Protein AF-A0A2A9HCH9-F1 (afdb_monomer)

Secondary structure (DSSP, 8-state):
-EEEETTT--EEE--SS-EEEE--HHHHHHHHHHHHHHHHHHHHSPP-----PPTTPPPTT---S-------------------

Solvent-accessible surface area (backbone atoms only — not comparable to full-atom values): 5777 Å² total; per-residue (Å²): 68,25,30,30,16,75,85,81,60,49,77,77,41,84,44,74,72,65,78,47,74,46,78,46,72,68,57,51,53,53,48,51,53,51,51,54,50,52,52,53,50,62,69,66,52,76,76,86,76,86,77,86,78,58,94,89,62,78,57,94,91,57,80,68,86,83,74,84,92,74,83,92,81,83,86,78,88,82,80,87,82,88,88,133

Organism: Tepidiforma thermophila (strain KCTC 52669 / CGMCC 1.13589 / G233) (NCBI:txid2761530)

Radius of gyration: 32.5 Å; Cα contacts (8 Å, |Δi|>4): 54; chains: 1; bou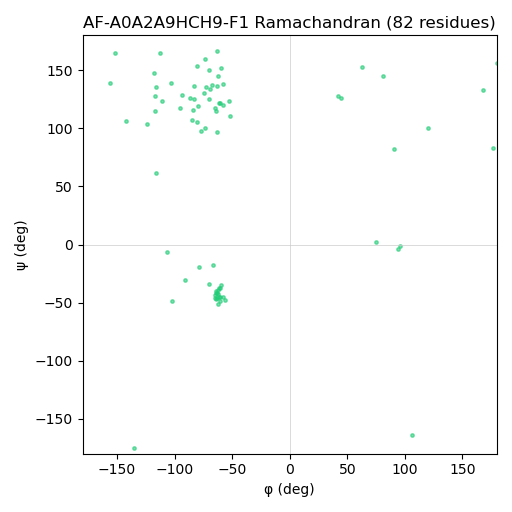nding box: 48×44×86 Å

pLDDT: mean 75.14, std 22.45, range [34.81, 97.69]

Sequence (84 aa):
MRVVCAWCGAVLSEGEGAVSHGICRECEVLFERAYLRGLAERRRQPRRVRVTLRAGAPLPGFEREGAPAGGPVCAAGATSAAGR

Structure (mmCIF, N/CA/C/O backbone):
data_AF-A0A2A9HCH9-F1
#
_entry.id   AF-A0A2A9HCH9-F1
#
loop_
_atom_site.group_PDB
_atom_site.id
_atom_site.type_symbol
_atom_site.label_atom_id
_atom_site.label_alt_id
_atom_site.label_comp_id
_atom_site.label_asym_id
_atom_site.label_entity_id
_atom_site.label_seq_id
_atom_site.pdbx_PDB_ins_code
_atom_site.Cartn_x
_atom_site.Cartn_y
_atom_site.Cartn_z
_atom_site.occupancy
_atom_site.B_iso_or_equiv
_atom_site.auth_seq_id
_atom_site.auth_comp_id
_atom_site.auth_asym_id
_atom_site.auth_atom_id
_atom_site.pdbx_PDB_model_num
ATOM 1 N N . MET A 1 1 ? 13.480 5.534 -19.394 1.00 86.50 1 MET A N 1
ATOM 2 C CA . MET A 1 1 ? 13.668 4.879 -18.082 1.00 86.50 1 MET A CA 1
ATOM 3 C C . MET A 1 1 ? 12.546 3.884 -17.868 1.00 86.50 1 MET A C 1
ATOM 5 O O . MET A 1 1 ? 11.412 4.211 -18.201 1.00 86.50 1 MET A O 1
ATOM 9 N N . ARG A 1 2 ? 12.843 2.700 -17.330 1.00 94.44 2 ARG A N 1
ATOM 10 C CA . ARG A 1 2 ? 11.832 1.681 -17.016 1.00 94.44 2 ARG A CA 1
ATOM 11 C C . ARG A 1 2 ? 11.408 1.838 -15.561 1.00 94.44 2 ARG A C 1
ATOM 13 O O . ARG A 1 2 ? 12.268 1.870 -14.687 1.00 94.44 2 ARG A O 1
ATOM 20 N N . VAL A 1 3 ? 10.108 1.910 -15.294 1.00 96.50 3 VAL A N 1
ATOM 21 C CA . VAL A 1 3 ? 9.574 1.993 -13.926 1.00 96.50 3 VAL A CA 1
ATOM 22 C C . VAL A 1 3 ? 8.859 0.690 -13.602 1.00 96.50 3 VAL A C 1
ATOM 24 O O . VAL A 1 3 ? 7.934 0.303 -14.315 1.00 96.50 3 VAL A O 1
ATOM 27 N N . VAL A 1 4 ? 9.266 0.017 -12.529 1.00 97.25 4 VAL A N 1
ATOM 28 C CA . VAL A 1 4 ? 8.646 -1.233 -12.064 1.00 97.25 4 VAL A CA 1
ATOM 29 C C . VAL A 1 4 ? 8.047 -1.066 -10.674 1.00 97.25 4 VAL A C 1
ATOM 31 O O . VAL A 1 4 ? 8.547 -0.305 -9.844 1.00 97.25 4 VAL A O 1
ATOM 34 N N . CYS A 1 5 ? 6.960 -1.778 -10.400 1.00 97.50 5 CYS A N 1
ATOM 35 C CA . CYS A 1 5 ? 6.372 -1.806 -9.078 1.00 97.50 5 CYS A CA 1
ATOM 36 C C . CYS A 1 5 ? 7.282 -2.571 -8.115 1.00 97.50 5 CYS A C 1
ATOM 38 O O . CYS A 1 5 ? 7.581 -3.742 -8.340 1.00 97.50 5 CYS A O 1
ATOM 40 N N . ALA A 1 6 ? 7.659 -1.937 -7.007 1.00 97.06 6 ALA A N 1
ATOM 41 C CA . ALA A 1 6 ? 8.530 -2.531 -5.997 1.00 97.06 6 ALA A CA 1
ATOM 42 C C . ALA A 1 6 ? 7.899 -3.719 -5.248 1.00 97.06 6 ALA A C 1
ATOM 44 O O . ALA A 1 6 ? 8.615 -4.474 -4.600 1.00 97.06 6 ALA A O 1
ATOM 45 N N . TRP A 1 7 ? 6.571 -3.872 -5.293 1.00 96.81 7 TRP A N 1
ATOM 46 C CA . TRP A 1 7 ? 5.864 -4.934 -4.569 1.00 96.81 7 TRP A CA 1
ATOM 47 C C . TRP A 1 7 ? 5.442 -6.101 -5.452 1.00 96.81 7 TRP A C 1
ATOM 49 O O . TRP A 1 7 ? 5.673 -7.245 -5.080 1.00 96.81 7 TRP A O 1
ATOM 59 N N . CYS A 1 8 ? 4.819 -5.834 -6.601 1.00 97.00 8 CYS A N 1
ATOM 60 C CA . CYS A 1 8 ? 4.302 -6.889 -7.477 1.00 97.00 8 CYS A CA 1
ATOM 61 C C . CYS A 1 8 ? 5.124 -7.092 -8.757 1.00 97.00 8 CYS A C 1
ATOM 63 O O . CYS A 1 8 ? 4.830 -8.003 -9.523 1.00 97.00 8 CYS A O 1
ATOM 65 N N . GLY A 1 9 ? 6.124 -6.244 -9.024 1.00 95.75 9 GLY A N 1
ATOM 66 C CA . GLY A 1 9 ? 6.946 -6.320 -10.235 1.00 95.75 9 GLY A CA 1
ATOM 67 C C . GLY A 1 9 ? 6.260 -5.834 -11.517 1.00 95.75 9 GLY A C 1
ATOM 68 O O . GLY A 1 9 ? 6.876 -5.879 -12.580 1.00 95.75 9 GLY A O 1
ATOM 69 N N . ALA A 1 10 ? 5.015 -5.347 -11.443 1.00 96.75 10 ALA A N 1
ATOM 70 C CA . ALA A 1 10 ? 4.300 -4.809 -12.599 1.00 96.75 10 ALA A CA 1
ATOM 71 C C . ALA A 1 10 ? 5.065 -3.644 -13.242 1.00 96.75 10 ALA A C 1
ATOM 73 O O . ALA A 1 10 ? 5.590 -2.772 -12.550 1.00 96.75 10 ALA A O 1
ATOM 74 N N . VAL A 1 11 ? 5.112 -3.609 -14.571 1.00 96.06 11 VAL A N 1
ATOM 75 C CA . VAL A 1 11 ? 5.755 -2.520 -15.312 1.00 96.06 11 VAL A CA 1
ATOM 76 C C . VAL A 1 11 ? 4.799 -1.332 -15.363 1.00 96.06 11 VAL A C 1
ATOM 78 O O . VAL A 1 11 ? 3.695 -1.450 -15.881 1.00 96.06 11 VAL A O 1
ATOM 81 N N . LEU A 1 12 ? 5.213 -0.197 -14.798 1.00 95.62 12 LEU A N 1
ATOM 82 C CA . LEU A 1 12 ? 4.416 1.035 -14.745 1.00 95.62 12 LEU A CA 1
ATOM 83 C C . LEU A 1 12 ? 4.687 1.944 -15.943 1.00 95.62 12 LEU A C 1
ATOM 85 O O . LEU A 1 12 ? 3.821 2.706 -16.359 1.00 95.62 12 LEU A O 1
ATOM 89 N N . SER A 1 13 ? 5.907 1.888 -16.471 1.00 94.50 13 SER A N 1
ATOM 90 C CA . SER A 1 13 ? 6.318 2.620 -17.663 1.00 94.50 13 SER A CA 1
ATOM 91 C C . SER A 1 13 ? 7.502 1.913 -18.310 1.00 94.50 13 SER A C 1
ATOM 93 O O . SER A 1 13 ? 8.409 1.435 -17.616 1.00 94.50 13 SER A O 1
ATOM 95 N N . GLU A 1 14 ? 7.485 1.845 -19.637 1.00 94.50 14 GLU A N 1
ATOM 96 C CA . GLU A 1 14 ? 8.578 1.312 -20.438 1.00 94.50 14 GLU A CA 1
ATOM 97 C C . GLU A 1 14 ? 9.380 2.438 -21.076 1.00 94.50 14 GLU A C 1
ATOM 99 O O . GLU A 1 14 ? 8.848 3.429 -21.572 1.00 94.50 14 GLU A O 1
ATOM 104 N N . GLY A 1 15 ? 10.694 2.269 -21.069 1.00 91.75 15 GLY A N 1
ATOM 105 C CA . GLY A 1 15 ? 11.608 3.158 -21.754 1.00 91.75 15 GLY A CA 1
ATOM 106 C C . GLY A 1 15 ? 13.037 2.696 -21.555 1.00 91.75 15 GLY A C 1
ATOM 107 O O . GLY A 1 15 ? 13.360 2.043 -20.562 1.00 91.75 15 GLY A O 1
ATOM 108 N N . GLU A 1 16 ? 13.907 3.082 -22.474 1.00 89.25 16 GLU A N 1
ATOM 109 C CA . GLU A 1 16 ? 15.324 2.735 -22.423 1.00 89.25 16 GLU A CA 1
ATOM 110 C C . GLU A 1 16 ? 16.031 3.481 -21.275 1.00 89.25 16 GLU A C 1
ATOM 112 O O . GLU A 1 16 ? 15.608 4.568 -20.856 1.00 89.25 16 GLU A O 1
ATOM 117 N N . GLY A 1 17 ? 17.075 2.875 -20.709 1.00 89.19 17 GLY A N 1
ATOM 118 C CA . GLY A 1 17 ? 17.847 3.424 -19.588 1.00 89.19 17 GLY A CA 1
ATOM 119 C C . GLY A 1 17 ? 17.589 2.738 -18.242 1.00 89.19 17 GLY A C 1
ATOM 120 O O . GLY A 1 17 ? 17.065 1.629 -18.179 1.00 89.19 17 GLY A O 1
ATOM 121 N N . ALA A 1 18 ? 17.998 3.395 -17.154 1.00 91.12 18 ALA A N 1
ATOM 122 C CA . ALA A 1 18 ? 17.980 2.816 -15.810 1.00 91.12 18 ALA A CA 1
ATOM 123 C C . ALA A 1 18 ? 16.574 2.394 -15.341 1.00 91.12 18 ALA A C 1
ATOM 125 O O . ALA A 1 18 ? 15.558 2.984 -15.735 1.00 91.12 18 ALA A O 1
ATOM 126 N N . VAL A 1 19 ? 16.543 1.383 -14.466 1.00 94.38 19 VAL A N 1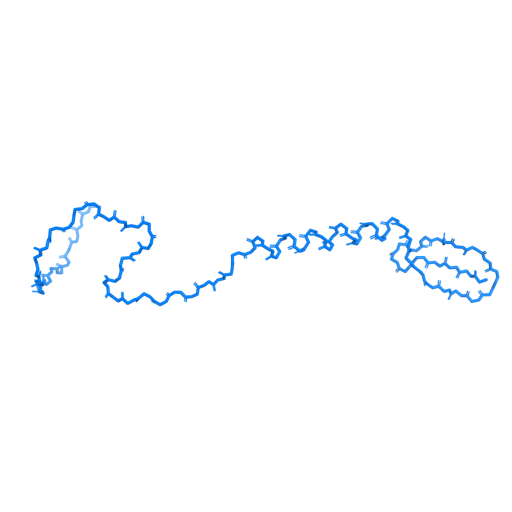
ATOM 127 C CA . VAL A 1 19 ? 15.328 0.909 -13.796 1.00 94.38 19 VAL A CA 1
ATOM 128 C C . VAL A 1 19 ? 15.101 1.721 -12.527 1.00 94.38 19 VAL A C 1
ATOM 130 O O . VAL A 1 19 ? 15.976 1.793 -11.664 1.00 94.38 19 VAL A O 1
ATOM 133 N N . SER A 1 20 ? 13.915 2.306 -12.395 1.00 95.12 20 SER A N 1
ATOM 134 C CA . SER A 1 20 ? 13.437 2.903 -11.152 1.00 95.12 20 SER A CA 1
ATOM 135 C C . SER A 1 20 ? 12.261 2.113 -10.579 1.00 95.12 20 SER A C 1
ATOM 137 O O . SER A 1 20 ? 11.641 1.288 -11.255 1.00 95.12 20 SER A O 1
ATOM 139 N N . HIS A 1 21 ? 11.962 2.369 -9.307 1.00 96.38 21 HIS A N 1
ATOM 140 C CA . HIS A 1 21 ? 10.929 1.662 -8.562 1.00 96.38 21 HIS A CA 1
ATOM 141 C C . HIS A 1 21 ? 9.806 2.621 -8.158 1.00 96.38 21 HIS A C 1
ATOM 143 O O . HIS A 1 21 ? 10.069 3.724 -7.681 1.00 96.38 21 HIS A O 1
ATOM 149 N N . GLY A 1 22 ? 8.559 2.186 -8.335 1.00 95.56 22 GLY A N 1
ATOM 150 C CA . GLY A 1 22 ? 7.347 2.874 -7.882 1.00 95.56 22 GLY A CA 1
ATOM 151 C C . GLY A 1 22 ? 6.359 1.902 -7.233 1.00 95.56 22 GLY A C 1
ATOM 152 O O . GLY A 1 22 ? 6.655 0.719 -7.073 1.00 95.56 22 GLY A O 1
ATOM 153 N N . ILE A 1 23 ? 5.168 2.374 -6.868 1.00 97.00 23 ILE A N 1
ATOM 154 C CA . ILE A 1 23 ? 4.073 1.531 -6.363 1.00 97.00 23 ILE A CA 1
ATOM 155 C C . ILE A 1 23 ? 2.902 1.635 -7.340 1.00 97.00 23 ILE A C 1
ATOM 157 O O 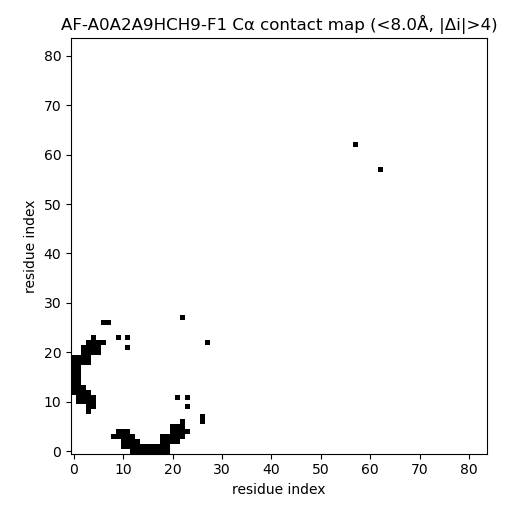. ILE A 1 23 ? 2.508 2.738 -7.707 1.00 97.00 23 ILE A O 1
ATOM 161 N N . CYS A 1 24 ? 2.382 0.493 -7.804 1.00 97.25 24 CYS A N 1
ATOM 162 C CA . CYS A 1 24 ? 1.221 0.473 -8.693 1.00 97.25 24 CYS A CA 1
ATOM 163 C C . CYS A 1 24 ? -0.059 0.804 -7.914 1.00 97.25 24 CYS A C 1
ATOM 165 O O . CYS A 1 24 ? -0.111 0.639 -6.691 1.00 97.25 24 CYS A O 1
ATOM 167 N N . ARG A 1 25 ? -1.110 1.233 -8.619 1.00 96.44 25 ARG A N 1
ATOM 168 C CA . ARG A 1 25 ? -2.363 1.662 -7.985 1.00 96.44 25 ARG A CA 1
ATOM 169 C C . ARG A 1 25 ? -3.030 0.535 -7.194 1.00 96.44 25 ARG A C 1
ATOM 171 O O . ARG A 1 25 ? -3.567 0.768 -6.117 1.00 96.44 25 ARG A O 1
ATOM 178 N N . GLU A 1 26 ? -2.974 -0.694 -7.694 1.00 97.44 26 GLU A N 1
ATOM 179 C CA . GLU A 1 26 ? -3.528 -1.872 -7.025 1.00 97.44 26 GLU A CA 1
ATOM 180 C C . GLU A 1 26 ? -2.808 -2.138 -5.702 1.00 97.44 26 GLU A C 1
ATOM 182 O O . GLU A 1 26 ? -3.444 -2.334 -4.666 1.00 97.44 26 GLU A O 1
ATOM 187 N N . CYS A 1 27 ? -1.476 -2.096 -5.726 1.00 97.69 27 CYS A N 1
ATOM 188 C CA . CYS A 1 27 ? -0.642 -2.236 -4.542 1.00 97.69 27 CYS A CA 1
ATOM 189 C C . CYS A 1 27 ? -0.915 -1.121 -3.526 1.00 97.69 27 CYS A C 1
ATOM 191 O O . CYS A 1 27 ? -1.098 -1.414 -2.346 1.00 97.69 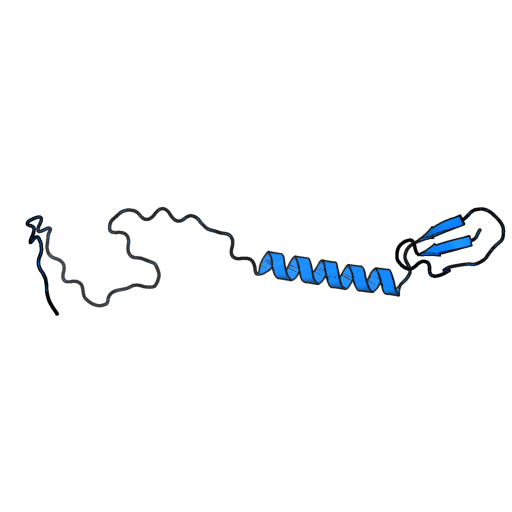27 CYS A O 1
ATOM 193 N N . GLU A 1 28 ? -1.014 0.131 -3.971 1.00 97.31 28 GLU A N 1
ATOM 194 C CA . GLU A 1 28 ? -1.349 1.273 -3.115 1.00 97.31 28 GLU A CA 1
ATOM 195 C C . GLU A 1 28 ? -2.689 1.066 -2.387 1.00 97.31 28 GLU A C 1
ATOM 197 O O . GLU A 1 28 ? -2.759 1.181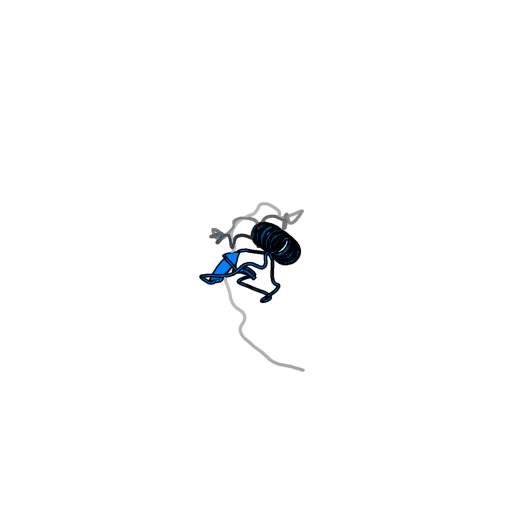 -1.162 1.00 97.31 28 GLU A O 1
ATOM 202 N N . VAL A 1 29 ? -3.733 0.657 -3.115 1.00 97.56 29 VAL A N 1
ATOM 203 C CA . VAL A 1 29 ? -5.063 0.387 -2.545 1.00 97.56 29 VAL A CA 1
ATOM 204 C C . VAL A 1 29 ? -5.029 -0.777 -1.550 1.00 97.56 29 VAL A C 1
ATOM 206 O O . VAL A 1 29 ? -5.696 -0.729 -0.512 1.00 97.56 29 VAL A O 1
ATOM 209 N N . LEU A 1 30 ? -4.267 -1.837 -1.835 1.00 97.25 30 LEU A N 1
ATOM 210 C CA . LEU A 1 30 ? -4.109 -2.962 -0.908 1.00 97.25 30 LEU A CA 1
ATOM 211 C C . LEU A 1 30 ? -3.451 -2.522 0.401 1.00 97.25 30 LEU A C 1
ATOM 213 O O . LEU A 1 30 ? -3.914 -2.908 1.478 1.00 97.25 30 LEU A O 1
ATOM 217 N N . PHE A 1 31 ? -2.417 -1.687 0.318 1.00 96.25 31 PHE A N 1
ATOM 218 C CA . PHE A 1 31 ? -1.764 -1.135 1.497 1.00 96.25 31 PHE A CA 1
ATOM 219 C C . PHE A 1 31 ? -2.685 -0.224 2.296 1.00 96.25 31 PHE A C 1
ATOM 221 O O . PHE A 1 31 ? -2.782 -0.393 3.509 1.00 96.25 31 PHE A O 1
ATOM 228 N N . GLU A 1 32 ? -3.410 0.680 1.642 1.00 97.19 32 GLU A N 1
ATOM 229 C CA . GLU A 1 32 ? -4.354 1.568 2.320 1.00 97.19 32 GLU A CA 1
ATOM 230 C C . GLU A 1 32 ? -5.422 0.768 3.082 1.00 97.19 32 GLU A C 1
ATOM 232 O O . GLU A 1 32 ? -5.670 1.008 4.266 1.00 97.19 32 GLU A O 1
ATOM 237 N N . ARG A 1 33 ? -5.992 -0.267 2.453 1.00 97.38 33 ARG A N 1
ATOM 238 C CA . ARG A 1 33 ? -6.957 -1.167 3.107 1.00 97.38 33 ARG A CA 1
ATOM 239 C C . ARG A 1 33 ? -6.357 -1.887 4.312 1.00 97.38 33 ARG A C 1
ATOM 241 O O . ARG A 1 33 ? -7.006 -1.970 5.357 1.00 97.38 33 ARG A O 1
ATOM 248 N N . ALA A 1 34 ? -5.144 -2.422 4.177 1.00 96.00 34 ALA A N 1
ATOM 249 C CA . ALA A 1 34 ? -4.454 -3.105 5.269 1.00 96.00 34 ALA A CA 1
ATOM 250 C C . ALA A 1 34 ? -4.140 -2.143 6.427 1.00 96.00 34 ALA A C 1
ATOM 252 O O . ALA A 1 34 ? -4.363 -2.478 7.592 1.00 96.00 34 ALA A O 1
ATOM 253 N N . TYR A 1 35 ? -3.698 -0.926 6.110 1.00 96.44 35 TYR A N 1
ATOM 254 C CA . TYR A 1 35 ? -3.400 0.124 7.076 1.00 96.44 35 TYR A CA 1
ATOM 255 C C . TYR A 1 35 ? -4.646 0.534 7.871 1.00 96.44 35 TYR A C 1
ATOM 257 O O . TYR A 1 35 ? -4.639 0.503 9.105 1.00 96.44 35 TYR A O 1
ATOM 265 N N . LEU A 1 36 ? -5.751 0.836 7.182 1.00 96.62 36 LEU A N 1
ATOM 266 C CA . LEU A 1 36 ? -7.017 1.204 7.820 1.00 96.62 36 LEU A CA 1
ATOM 267 C C . LEU A 1 36 ? -7.579 0.069 8.686 1.00 96.62 36 LEU A C 1
ATOM 269 O O . LEU A 1 36 ? -8.070 0.321 9.790 1.00 96.62 36 LEU A O 1
ATOM 273 N N . ARG A 1 37 ? -7.457 -1.188 8.236 1.00 95.44 37 ARG A N 1
ATOM 274 C CA . ARG A 1 37 ? -7.827 -2.360 9.042 1.00 95.44 37 ARG A CA 1
ATOM 275 C C . ARG A 1 37 ? -7.007 -2.429 10.332 1.00 95.44 37 ARG A C 1
ATOM 277 O O . ARG A 1 37 ? -7.589 -2.547 11.408 1.00 95.44 37 ARG A O 1
ATOM 284 N N . GLY A 1 38 ? -5.686 -2.281 10.242 1.00 95.19 38 GLY A N 1
ATOM 285 C CA . GLY A 1 38 ? -4.807 -2.283 11.412 1.00 95.19 38 GLY A CA 1
ATOM 286 C C . GLY A 1 38 ? -5.132 -1.160 12.404 1.00 95.19 38 GLY A C 1
ATOM 287 O O . GLY A 1 38 ? -5.102 -1.371 13.618 1.00 95.19 38 GLY A O 1
ATOM 288 N N . LEU A 1 39 ? -5.512 0.027 11.917 1.00 94.00 39 LEU A N 1
ATOM 289 C CA . LEU A 1 39 ? -5.990 1.113 12.779 1.00 94.00 39 LEU A CA 1
ATOM 290 C C . LEU A 1 39 ? -7.302 0.758 13.490 1.00 94.00 39 LEU A C 1
ATOM 292 O O . LEU A 1 39 ? -7.438 1.022 14.687 1.00 94.00 39 LEU A O 1
ATOM 296 N N . ALA A 1 40 ? -8.257 0.153 12.783 1.00 91.56 40 ALA A N 1
ATOM 297 C CA . ALA A 1 40 ? -9.521 -0.280 13.373 1.00 91.56 40 ALA A CA 1
ATOM 298 C C . ALA A 1 40 ? -9.308 -1.355 14.454 1.00 91.56 40 ALA A C 1
ATOM 300 O O . ALA A 1 40 ? -9.905 -1.278 15.528 1.00 91.56 40 ALA A O 1
ATOM 301 N N . GLU A 1 41 ? -8.415 -2.314 14.213 1.00 91.06 41 GLU A N 1
ATOM 302 C CA . GLU A 1 41 ? -8.049 -3.346 15.187 1.00 91.06 41 GLU A CA 1
ATOM 303 C C . GLU A 1 41 ? -7.394 -2.745 16.433 1.00 91.06 41 GLU A C 1
ATOM 305 O O . GLU A 1 41 ? -7.812 -3.050 17.550 1.00 91.06 41 GLU A O 1
ATOM 310 N N . ARG A 1 42 ? -6.443 -1.815 16.273 1.00 86.31 42 ARG A N 1
ATOM 311 C CA . ARG A 1 42 ? -5.816 -1.110 17.406 1.00 86.31 42 ARG A CA 1
ATOM 312 C C . ARG A 1 42 ? -6.821 -0.332 18.252 1.00 86.31 42 ARG A C 1
ATOM 314 O O . ARG A 1 42 ? -6.652 -0.260 19.464 1.00 86.31 42 ARG A O 1
ATOM 321 N N . ARG A 1 43 ? -7.868 0.237 17.643 1.00 83.94 43 ARG A N 1
ATOM 322 C CA . ARG A 1 43 ? -8.951 0.914 18.381 1.00 83.94 43 ARG A CA 1
ATOM 323 C C . ARG A 1 43 ? -9.831 -0.060 19.164 1.00 83.94 43 ARG A C 1
ATOM 325 O O . ARG A 1 43 ? -10.322 0.305 20.224 1.00 83.94 43 ARG A O 1
ATOM 332 N N . ARG A 1 44 ? -10.040 -1.274 18.646 1.00 82.00 44 ARG A N 1
ATOM 333 C CA . ARG A 1 44 ? -10.842 -2.320 19.304 1.00 82.00 44 ARG A CA 1
ATOM 334 C C . ARG A 1 44 ? -10.099 -3.040 20.419 1.00 82.00 44 ARG A C 1
ATOM 336 O O . ARG A 1 44 ? -10.746 -3.678 21.243 1.00 82.00 44 ARG A O 1
ATOM 343 N N . GLN A 1 45 ? -8.769 -2.976 20.449 1.00 76.69 45 GLN A N 1
ATOM 344 C CA . GLN A 1 45 ? -8.006 -3.604 21.518 1.00 76.69 45 GLN A CA 1
ATOM 345 C C . GLN A 1 45 ? -8.334 -2.921 22.853 1.00 76.69 45 GLN A C 1
ATOM 347 O O . GLN A 1 45 ? -8.054 -1.727 23.009 1.00 76.69 45 GLN A O 1
ATOM 352 N N . PRO A 1 46 ? -8.908 -3.650 23.831 1.00 69.38 46 PRO A N 1
ATOM 353 C CA . PRO A 1 46 ? -9.112 -3.091 25.151 1.00 69.38 46 PRO A CA 1
ATOM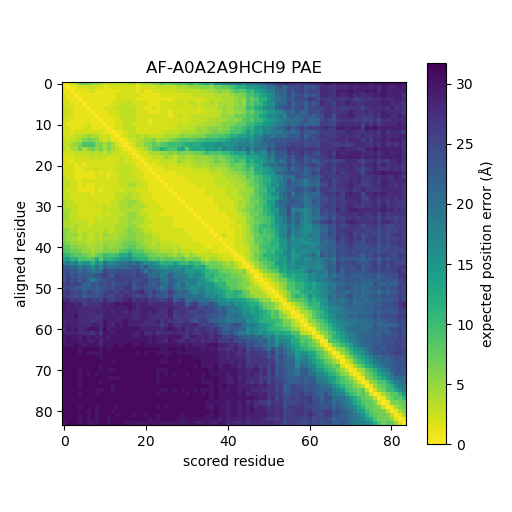 354 C C . PRO A 1 46 ? -7.737 -2.744 25.710 1.00 69.38 46 PRO A C 1
ATOM 356 O O . PRO A 1 46 ? -6.855 -3.601 25.827 1.00 69.38 46 PRO A O 1
ATOM 359 N N . ARG A 1 47 ? -7.534 -1.468 26.050 1.00 74.44 47 ARG A N 1
ATOM 360 C CA . ARG A 1 47 ? -6.367 -1.085 26.840 1.00 74.44 47 ARG A CA 1
ATOM 361 C C . ARG A 1 47 ? -6.459 -1.887 28.131 1.00 74.44 47 ARG A C 1
ATOM 363 O O . ARG A 1 47 ? -7.457 -1.785 28.838 1.00 74.44 47 ARG A O 1
ATOM 370 N N . ARG A 1 48 ? -5.461 -2.726 28.416 1.00 70.06 48 ARG A N 1
ATOM 371 C CA . ARG A 1 48 ? -5.397 -3.450 29.689 1.00 70.06 48 ARG A CA 1
ATOM 372 C C . ARG A 1 48 ? -5.259 -2.410 30.798 1.00 70.06 48 ARG A C 1
ATOM 374 O O . ARG A 1 48 ? -4.167 -1.909 31.044 1.00 70.06 48 ARG A O 1
ATOM 381 N N . VAL A 1 49 ? -6.374 -2.047 31.422 1.00 71.88 49 VAL A N 1
ATOM 382 C CA . VAL A 1 49 ? -6.383 -1.163 32.584 1.00 71.88 49 VAL A CA 1
ATOM 383 C C . VAL A 1 49 ? -6.121 -2.034 33.800 1.00 71.88 49 VAL A C 1
ATOM 385 O O . VAL A 1 49 ? -6.900 -2.931 34.117 1.00 71.88 49 VAL A O 1
ATOM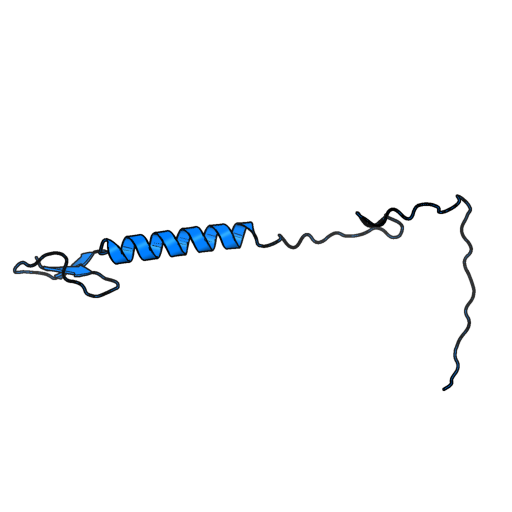 388 N N . ARG A 1 50 ? -4.995 -1.798 34.474 1.00 71.94 50 ARG A N 1
ATOM 389 C CA . ARG A 1 50 ? -4.720 -2.428 35.762 1.00 71.94 50 ARG A CA 1
ATOM 390 C C . ARG A 1 50 ? -5.476 -1.640 36.824 1.00 71.94 50 ARG A C 1
ATOM 392 O O . ARG A 1 50 ? -5.088 -0.523 37.147 1.00 71.94 50 ARG A O 1
ATOM 399 N N . VAL A 1 51 ? -6.569 -2.204 37.323 1.00 70.75 51 VAL A N 1
ATOM 400 C CA . VAL A 1 51 ? -7.335 -1.610 38.422 1.00 70.75 51 VAL A CA 1
ATOM 401 C C . VAL A 1 51 ? -6.854 -2.239 39.722 1.00 70.75 51 VAL A C 1
ATOM 403 O O . VAL A 1 51 ? -6.965 -3.450 39.909 1.00 70.75 51 VAL A O 1
ATOM 406 N N . THR A 1 52 ? -6.297 -1.427 40.617 1.00 76.38 52 THR A N 1
ATOM 407 C CA . THR A 1 52 ? -6.004 -1.857 41.986 1.00 76.38 52 THR A CA 1
ATOM 408 C C . THR A 1 52 ? -7.269 -1.665 42.808 1.00 76.38 52 THR A C 1
ATOM 410 O O . THR A 1 52 ? -7.659 -0.536 43.099 1.00 76.38 52 THR A O 1
ATOM 413 N N . LEU A 1 53 ? -7.933 -2.764 43.155 1.00 67.25 53 LEU A N 1
ATOM 414 C CA . LEU A 1 53 ? -9.109 -2.723 44.015 1.00 67.25 53 LEU A CA 1
ATOM 415 C C . LEU A 1 53 ? -8.661 -2.683 45.475 1.00 67.25 53 LEU A C 1
ATOM 417 O O . LEU A 1 53 ? -7.903 -3.540 45.931 1.00 67.25 53 LEU A O 1
ATOM 421 N N . ARG A 1 54 ? -9.135 -1.681 46.214 1.00 74.81 54 ARG A N 1
ATOM 422 C CA . ARG A 1 54 ? -9.007 -1.647 47.671 1.00 74.81 54 ARG A CA 1
ATOM 423 C C . ARG A 1 54 ? -9.979 -2.677 48.252 1.00 74.81 54 ARG A C 1
ATOM 425 O O . ARG A 1 54 ? -11.119 -2.752 47.800 1.00 74.81 54 ARG A O 1
ATOM 432 N N . ALA A 1 55 ? -9.542 -3.466 49.233 1.00 63.94 55 ALA A N 1
ATOM 433 C CA . ALA A 1 55 ? -10.411 -4.430 49.907 1.00 63.94 55 ALA A CA 1
ATOM 434 C C . ALA A 1 55 ? -11.688 -3.728 50.417 1.00 63.94 55 ALA A C 1
ATOM 436 O O . ALA A 1 55 ? -11.594 -2.732 51.133 1.00 63.94 55 ALA A O 1
ATOM 437 N N . GLY A 1 56 ? -12.859 -4.214 49.992 1.00 64.88 56 GLY A N 1
ATOM 438 C CA . GLY A 1 56 ? -14.170 -3.633 50.312 1.00 64.88 56 GLY A CA 1
ATOM 439 C C . GLY A 1 56 ? -14.741 -2.647 49.283 1.00 64.88 56 GLY A C 1
ATOM 440 O O . GLY A 1 56 ? -15.875 -2.210 49.453 1.00 64.88 56 GLY A O 1
ATOM 441 N N . ALA A 1 57 ? -14.014 -2.300 48.214 1.00 62.34 57 ALA A N 1
ATOM 442 C CA . ALA A 1 57 ? -14.578 -1.499 47.127 1.00 62.34 57 ALA A CA 1
ATOM 443 C C . ALA A 1 57 ? -15.533 -2.354 46.265 1.00 62.34 57 ALA A C 1
ATOM 445 O O . ALA A 1 57 ? -15.135 -3.447 45.844 1.00 62.34 57 ALA A O 1
ATOM 446 N N . PRO A 1 58 ? -16.766 -1.890 45.984 1.00 60.44 58 PRO A N 1
ATOM 447 C CA . PRO A 1 58 ? -17.691 -2.612 45.121 1.00 60.44 58 PRO A CA 1
ATOM 448 C C . PRO A 1 58 ? -17.112 -2.725 43.707 1.00 60.44 58 PRO A C 1
ATOM 450 O O . PRO A 1 58 ? -16.549 -1.772 43.163 1.00 60.44 58 PRO A O 1
ATOM 453 N N . LEU A 1 59 ? -17.230 -3.913 43.116 1.00 60.03 59 LEU A N 1
ATOM 454 C CA . LEU A 1 59 ? -16.874 -4.122 41.717 1.00 60.03 59 LEU A CA 1
ATOM 455 C C . LEU A 1 59 ? -17.891 -3.376 40.834 1.00 60.03 59 LEU A C 1
ATOM 457 O O . LEU A 1 59 ? -19.095 -3.516 41.067 1.00 60.03 59 LEU A O 1
ATOM 461 N N . PRO A 1 60 ? -17.455 -2.618 39.810 1.00 56.25 60 PRO A N 1
ATOM 462 C CA . PRO A 1 60 ? -18.383 -1.992 38.875 1.00 56.25 60 PRO A CA 1
ATOM 463 C C . PRO A 1 60 ? -19.206 -3.080 38.168 1.00 56.25 60 PRO A C 1
ATOM 465 O O . PRO A 1 60 ? -18.641 -3.982 37.549 1.00 56.25 60 PRO A O 1
ATOM 468 N N . GLY A 1 61 ? -20.534 -3.012 38.300 1.00 60.69 61 GLY A N 1
ATOM 469 C CA . GLY A 1 61 ? -21.480 -3.997 37.757 1.00 60.69 61 GLY A CA 1
ATOM 470 C C . GLY A 1 61 ? -21.935 -5.093 38.731 1.00 60.69 61 GLY A C 1
ATOM 471 O O . GLY A 1 61 ? -22.770 -5.908 38.356 1.00 60.69 61 GLY A O 1
ATOM 472 N N . PHE A 1 62 ? -21.436 -5.108 39.972 1.00 56.97 62 PHE A N 1
ATOM 473 C CA . PHE A 1 62 ? -21.937 -5.967 41.054 1.00 56.97 62 PHE A CA 1
ATOM 474 C C . PHE A 1 62 ? -22.525 -5.106 42.177 1.00 56.97 62 PHE A C 1
ATOM 476 O O . PHE A 1 62 ? -22.049 -5.122 43.314 1.00 56.97 62 PHE A O 1
ATOM 483 N N . GLU A 1 63 ? -23.564 -4.333 41.867 1.00 53.62 63 GLU A N 1
ATOM 484 C CA . GLU A 1 63 ? -24.418 -3.780 42.915 1.00 53.62 63 GLU A CA 1
ATOM 485 C C . GLU A 1 63 ? -25.276 -4.925 43.446 1.00 53.62 63 GLU A C 1
ATOM 487 O O . GLU A 1 63 ? -26.221 -5.387 42.811 1.00 53.62 63 GLU A O 1
ATOM 492 N N . ARG A 1 64 ? -24.874 -5.471 44.595 1.00 51.59 64 ARG A N 1
ATOM 493 C CA . ARG A 1 64 ? -25.681 -6.456 45.302 1.00 51.59 64 ARG A CA 1
ATOM 494 C C . ARG A 1 64 ? -26.798 -5.683 45.997 1.00 51.59 64 ARG A C 1
ATOM 496 O O . ARG A 1 64 ? -26.578 -5.086 47.049 1.00 51.59 64 ARG A O 1
ATOM 503 N N . GLU A 1 65 ? -27.967 -5.652 45.370 1.00 42.53 65 GLU A N 1
ATOM 504 C CA . GLU A 1 65 ? -29.205 -5.173 45.979 1.00 42.53 65 GLU A CA 1
ATOM 505 C C . GLU A 1 65 ? -29.406 -5.912 47.314 1.00 42.53 65 GLU A C 1
ATOM 507 O O . GLU A 1 65 ? -29.593 -7.128 47.350 1.00 42.53 65 GLU A O 1
ATOM 512 N N . GLY A 1 66 ? -29.271 -5.180 48.422 1.00 47.56 66 GLY A N 1
ATOM 513 C CA . GLY A 1 66 ? -29.497 -5.684 49.776 1.00 47.56 66 GLY A CA 1
ATOM 514 C C . GLY A 1 66 ? -28.267 -6.277 50.473 1.00 47.56 66 GLY A C 1
ATOM 515 O O . GLY A 1 66 ? -28.126 -7.491 50.593 1.00 47.56 66 GLY A O 1
ATOM 516 N N . ALA A 1 67 ? -27.424 -5.423 51.055 1.00 42.47 67 ALA A N 1
ATOM 517 C CA . ALA A 1 67 ? -26.607 -5.802 52.207 1.00 42.47 67 ALA A CA 1
ATOM 518 C C . ALA A 1 67 ? -27.0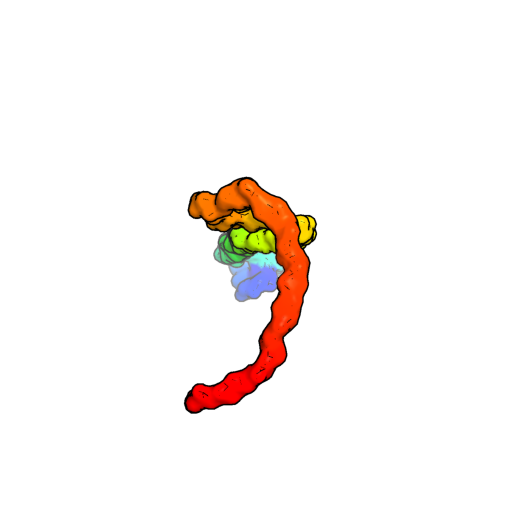27 -4.919 53.396 1.00 42.47 67 ALA A C 1
ATOM 520 O O . ALA A 1 67 ? -26.869 -3.698 53.309 1.00 42.47 67 ALA A O 1
ATOM 521 N N . PRO A 1 68 ? -27.604 -5.476 54.481 1.00 42.06 68 PRO A N 1
ATOM 522 C CA . PRO A 1 68 ? -27.970 -4.672 55.635 1.00 42.06 68 PRO A CA 1
ATOM 523 C C . PRO A 1 68 ? -26.703 -4.158 56.326 1.00 42.06 68 PRO A C 1
ATOM 525 O O . PRO A 1 68 ? -25.715 -4.876 56.489 1.00 42.06 68 PRO A O 1
ATOM 528 N N . ALA A 1 69 ? -26.741 -2.887 56.716 1.00 47.38 69 ALA A N 1
ATOM 529 C CA . ALA A 1 69 ? -25.696 -2.234 57.485 1.00 47.38 69 ALA A CA 1
ATOM 530 C C . ALA A 1 69 ? -25.577 -2.884 58.874 1.00 47.38 69 ALA A C 1
ATOM 532 O O . ALA A 1 69 ? -26.498 -2.787 59.681 1.00 47.38 69 ALA A O 1
ATOM 533 N N . GLY A 1 70 ? -24.445 -3.530 59.167 1.00 39.03 70 GLY A N 1
ATOM 534 C CA . GLY A 1 70 ? -24.197 -4.067 60.505 1.00 39.03 70 GLY A CA 1
ATOM 535 C C . GLY A 1 70 ? -22.895 -4.850 60.661 1.00 39.03 70 GLY A C 1
ATOM 536 O O . GLY A 1 70 ? -22.938 -6.068 60.637 1.00 39.03 70 GLY A O 1
ATOM 537 N N . GLY A 1 71 ? -21.785 -4.130 60.876 1.00 34.81 71 GLY A N 1
ATOM 538 C CA . GLY A 1 71 ? -20.649 -4.503 61.748 1.00 34.81 71 GLY A CA 1
ATOM 539 C C . GLY A 1 71 ? -19.797 -5.758 61.443 1.00 34.81 71 GLY A C 1
ATOM 540 O O . GLY A 1 71 ? -20.264 -6.717 60.843 1.00 34.81 71 GLY A O 1
ATOM 541 N N . PRO A 1 72 ? -18.512 -5.781 61.859 1.00 57.28 72 PRO A N 1
ATOM 542 C CA . PRO A 1 72 ? -17.583 -6.854 61.523 1.00 57.28 72 PRO A CA 1
ATOM 543 C C . PRO A 1 72 ? -17.747 -8.040 62.481 1.00 57.28 72 PRO A C 1
ATOM 545 O O . PRO A 1 72 ? -17.785 -7.856 63.696 1.00 57.28 72 PRO A O 1
ATOM 548 N N . VAL A 1 73 ? -17.750 -9.265 61.952 1.00 44.66 73 VAL A N 1
ATOM 549 C CA . VAL A 1 73 ? -17.527 -10.465 62.768 1.00 44.66 73 VAL A CA 1
ATOM 550 C C . VAL A 1 73 ? -16.361 -11.233 62.164 1.00 44.66 73 VAL A C 1
ATOM 552 O O . VAL A 1 73 ? -16.471 -11.859 61.112 1.00 44.66 73 VAL A O 1
ATOM 555 N N . CYS A 1 74 ? -15.208 -11.114 62.816 1.00 38.06 74 CYS A N 1
ATOM 556 C CA . CYS A 1 74 ? -14.080 -12.007 62.610 1.00 38.06 74 CYS A CA 1
ATOM 557 C C . CYS A 1 74 ? -14.291 -13.308 63.397 1.00 38.06 74 CYS A C 1
ATOM 559 O O . CYS A 1 74 ? -14.860 -13.284 64.486 1.00 38.06 74 CYS A O 1
ATOM 561 N N . ALA A 1 75 ? -13.666 -14.371 62.877 1.00 41.84 75 ALA A N 1
ATOM 562 C CA . ALA A 1 75 ? -13.446 -15.697 63.468 1.00 41.84 75 ALA A CA 1
ATOM 563 C C . ALA A 1 75 ? -14.654 -16.653 63.374 1.00 41.84 75 ALA A C 1
ATOM 565 O O . ALA A 1 75 ? -15.797 -16.235 63.424 1.00 41.84 75 ALA A O 1
ATOM 566 N N . ALA A 1 76 ? -14.501 -17.962 63.196 1.00 37.47 76 ALA A N 1
ATOM 567 C CA . ALA A 1 76 ? -13.350 -18.847 63.314 1.00 37.47 76 ALA A CA 1
ATOM 568 C C . ALA A 1 76 ? -13.550 -20.040 62.357 1.00 37.47 76 ALA A C 1
ATOM 570 O O . ALA A 1 76 ? -14.641 -20.250 61.832 1.00 37.47 76 ALA A O 1
ATOM 571 N N . GLY A 1 77 ? -12.481 -20.790 62.100 1.00 36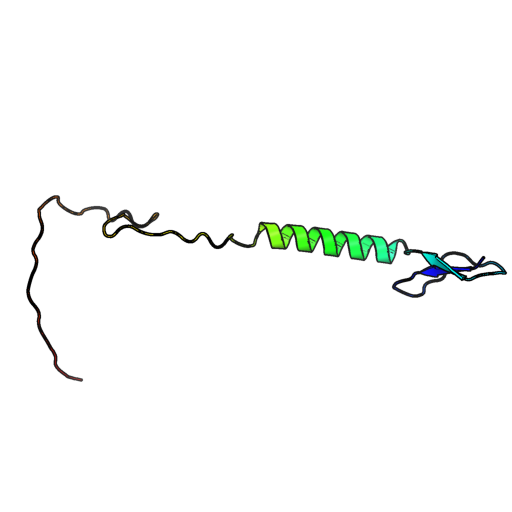.41 77 GLY A N 1
ATOM 572 C CA . GLY A 1 77 ? -12.449 -21.833 61.082 1.00 36.41 77 GLY A CA 1
ATOM 573 C C . GLY A 1 77 ? -13.395 -23.021 61.279 1.00 36.41 77 GLY A C 1
ATOM 574 O O . GLY A 1 77 ? -13.904 -23.293 62.360 1.00 36.41 77 GLY A O 1
ATOM 575 N N . ALA A 1 78 ? -13.521 -23.786 60.199 1.00 41.12 78 ALA A N 1
ATOM 576 C CA . ALA A 1 78 ? -13.810 -25.210 60.235 1.00 41.12 78 ALA A CA 1
ATOM 577 C C . ALA A 1 78 ? -13.003 -25.875 59.111 1.00 41.12 78 ALA A C 1
ATOM 579 O O . ALA A 1 78 ? -13.256 -25.695 57.921 1.00 41.12 78 ALA A O 1
ATOM 580 N N . THR A 1 79 ? -11.957 -26.578 59.524 1.00 45.12 79 THR A N 1
ATOM 581 C CA . THR A 1 79 ? -11.171 -27.531 58.745 1.00 45.12 79 THR A CA 1
ATOM 582 C C . THR A 1 79 ? -12.019 -28.716 58.272 1.00 45.12 79 THR A C 1
ATOM 584 O O . THR A 1 79 ? -12.854 -29.198 59.026 1.00 45.12 79 THR A O 1
ATOM 587 N N . SER A 1 80 ? -11.703 -29.206 57.066 1.00 43.84 80 SER A N 1
ATOM 588 C CA . SER A 1 80 ? -11.730 -30.610 56.595 1.00 43.84 80 SER A CA 1
ATOM 589 C C . SER A 1 80 ? -12.926 -31.525 56.926 1.00 43.84 80 SER A C 1
ATOM 591 O O . SER A 1 80 ? -13.136 -31.860 58.085 1.00 43.84 80 SER A O 1
ATOM 593 N N . ALA A 1 81 ? -13.538 -32.130 55.896 1.00 39.94 81 ALA A N 1
ATOM 594 C CA . ALA A 1 81 ? -13.407 -33.572 55.594 1.00 39.94 81 ALA A CA 1
ATOM 595 C C . ALA A 1 81 ? -14.439 -34.069 54.553 1.00 39.94 81 ALA A C 1
ATOM 597 O O . ALA A 1 81 ? -15.628 -33.809 54.665 1.00 39.94 81 ALA A O 1
ATOM 598 N N . ALA A 1 82 ? -13.916 -34.818 53.575 1.00 41.00 82 ALA A N 1
ATOM 599 C CA . ALA A 1 82 ? -14.435 -36.042 52.953 1.00 41.00 82 ALA A CA 1
ATOM 600 C C . ALA A 1 82 ? -15.931 -36.218 52.590 1.00 41.00 82 ALA A C 1
ATOM 602 O O . ALA A 1 82 ? -16.803 -36.290 53.448 1.00 41.00 82 ALA A O 1
ATOM 603 N N . GLY A 1 83 ? -16.143 -36.592 51.319 1.00 38.97 83 GLY A N 1
ATOM 604 C CA . GLY A 1 83 ? -16.937 -37.781 50.984 1.00 38.97 83 GLY A CA 1
ATOM 605 C C . GLY A 1 83 ? -18.187 -37.563 50.128 1.00 38.97 83 GLY A C 1
ATOM 606 O O . GLY A 1 83 ? -19.257 -37.280 50.660 1.00 38.97 83 GLY A O 1
ATOM 607 N N . ARG A 1 84 ? -18.084 -37.832 48.822 1.00 39.75 84 ARG A N 1
ATOM 608 C CA . ARG A 1 84 ? -18.595 -39.051 48.158 1.00 39.75 84 ARG A CA 1
ATOM 609 C C . ARG A 1 84 ? -18.137 -39.095 46.707 1.00 39.75 84 ARG A C 1
ATOM 611 O O . ARG A 1 84 ? -18.082 -38.013 46.087 1.00 39.75 84 ARG A O 1
#

Mean predicted aligned error: 16.98 Å

Foldseek 3Di:
DWEAEPPPRHTPDDDDDDYHYDHDPVRVVVVVVVVVVVVVVVVPDPDPDDDDDDPPDDDVPPPPDDDDDDDDDDDDDDDDDDDD